Protein AF-A0A5C7I5A7-F1 (afdb_monomer_lite)

Organism: NCBI:txid1000413

Structure (mmCIF, N/CA/C/O backbone):
data_AF-A0A5C7I5A7-F1
#
_entry.id   AF-A0A5C7I5A7-F1
#
loop_
_atom_site.group_PDB
_atom_site.id
_atom_site.type_symbol
_atom_site.label_atom_id
_atom_site.label_alt_id
_atom_site.label_comp_id
_atom_site.label_asym_id
_atom_site.label_entity_id
_atom_site.label_seq_id
_atom_site.pdbx_PDB_ins_code
_atom_site.Cartn_x
_atom_site.Cartn_y
_atom_site.Cartn_z
_atom_site.occupancy
_atom_site.B_iso_or_equiv
_atom_site.auth_seq_id
_atom_site.auth_comp_id
_atom_site.auth_asym_id
_atom_site.auth_atom_id
_atom_site.pdbx_PDB_model_num
ATOM 1 N N . MET A 1 1 ? 40.473 -42.461 36.337 1.00 44.47 1 MET A N 1
ATOM 2 C CA . MET A 1 1 ? 39.326 -43.089 35.635 1.00 44.47 1 MET A CA 1
ATOM 3 C C . MET A 1 1 ? 38.132 -42.125 35.478 1.00 44.47 1 MET A C 1
ATOM 5 O O . MET A 1 1 ? 37.029 -42.580 35.222 1.00 44.47 1 MET A O 1
ATOM 9 N N . GLU A 1 2 ? 38.322 -40.799 35.539 1.00 51.06 2 GLU A N 1
ATOM 10 C CA . GLU A 1 2 ? 37.213 -39.814 35.524 1.00 51.06 2 GLU A CA 1
ATOM 11 C C . GLU A 1 2 ? 36.888 -39.217 34.145 1.00 51.06 2 GLU A C 1
ATOM 13 O O . GLU A 1 2 ? 35.895 -38.514 33.984 1.00 51.06 2 GLU A O 1
ATOM 18 N N . THR A 1 3 ? 37.677 -39.508 33.111 1.00 53.44 3 THR A N 1
ATOM 19 C CA . THR A 1 3 ? 37.503 -38.883 31.789 1.00 53.44 3 THR A CA 1
ATOM 20 C C . THR A 1 3 ? 36.354 -39.474 30.969 1.00 53.44 3 THR A C 1
ATOM 22 O O . THR A 1 3 ? 35.832 -38.804 30.084 1.00 53.44 3 THR A O 1
ATOM 25 N N . LYS A 1 4 ? 35.910 -40.702 31.273 1.00 49.94 4 LYS A N 1
ATOM 26 C CA . LYS A 1 4 ? 34.851 -41.386 30.509 1.00 49.94 4 LYS A CA 1
ATOM 27 C C . LYS A 1 4 ? 33.433 -40.985 30.941 1.00 49.94 4 LYS A C 1
ATOM 29 O O . LYS A 1 4 ? 32.531 -40.999 30.113 1.00 49.94 4 LYS A O 1
ATOM 34 N N . ALA A 1 5 ? 33.249 -40.583 32.202 1.00 51.88 5 ALA A N 1
ATOM 35 C CA . ALA A 1 5 ? 31.953 -40.128 32.714 1.00 51.88 5 ALA A CA 1
ATOM 36 C C . ALA A 1 5 ? 31.565 -38.748 32.150 1.00 51.88 5 ALA A C 1
ATOM 38 O O . ALA A 1 5 ? 30.424 -38.543 31.757 1.00 51.88 5 ALA A O 1
ATOM 39 N N . LYS A 1 6 ? 32.538 -37.837 32.005 1.00 50.25 6 LYS A N 1
ATOM 40 C CA . LYS A 1 6 ? 32.304 -36.478 31.489 1.00 50.25 6 LYS A CA 1
ATOM 41 C C . LYS A 1 6 ? 31.911 -36.439 30.003 1.00 50.25 6 LYS A C 1
ATOM 43 O O . LYS A 1 6 ? 31.174 -35.554 29.589 1.00 50.25 6 LYS A O 1
ATOM 48 N N . ALA A 1 7 ? 32.388 -37.394 29.202 1.00 53.72 7 ALA A N 1
ATOM 49 C CA . ALA A 1 7 ? 32.051 -37.474 27.777 1.00 53.72 7 ALA A CA 1
ATOM 50 C C . ALA A 1 7 ? 30.640 -38.038 27.521 1.00 53.72 7 ALA A C 1
ATOM 52 O O . ALA A 1 7 ? 30.005 -37.662 26.541 1.00 53.72 7 ALA A O 1
ATOM 53 N N . ALA A 1 8 ? 30.147 -38.925 28.393 1.00 55.38 8 ALA A N 1
ATOM 54 C CA . ALA A 1 8 ? 28.795 -39.474 28.287 1.00 55.38 8 ALA A CA 1
ATOM 55 C C . ALA A 1 8 ? 27.722 -38.439 28.664 1.00 55.38 8 ALA A C 1
ATOM 57 O O . ALA A 1 8 ? 26.677 -38.387 28.025 1.00 55.38 8 ALA A O 1
ATOM 58 N N . ASP A 1 9 ? 28.015 -37.592 29.653 1.00 57.53 9 ASP A N 1
ATOM 59 C CA . ASP A 1 9 ? 27.125 -36.527 30.129 1.00 57.53 9 ASP A CA 1
ATOM 60 C C . ASP A 1 9 ? 26.927 -35.428 29.065 1.00 57.53 9 ASP A C 1
ATOM 62 O O . ASP A 1 9 ? 25.803 -35.072 28.719 1.00 57.53 9 ASP A O 1
ATOM 66 N N . ALA A 1 10 ? 28.019 -35.000 28.419 1.00 60.12 10 ALA A N 1
ATOM 67 C CA . ALA A 1 10 ? 27.973 -34.019 27.330 1.00 60.12 10 ALA A CA 1
ATOM 68 C C . ALA A 1 10 ? 27.183 -34.507 26.099 1.00 60.12 10 ALA A C 1
ATOM 70 O O . ALA A 1 10 ? 26.554 -33.711 25.406 1.00 60.12 10 ALA A O 1
ATOM 71 N N . ASN A 1 11 ? 27.194 -35.815 25.822 1.00 60.84 11 ASN A N 1
ATOM 72 C CA . ASN A 1 11 ? 26.440 -36.385 24.707 1.00 60.84 11 ASN A CA 1
ATOM 73 C C . ASN A 1 11 ? 24.931 -36.451 25.007 1.00 60.84 11 ASN A C 1
ATOM 75 O O . ASN A 1 11 ? 24.127 -36.315 24.093 1.00 60.84 11 ASN A O 1
ATOM 79 N N . ME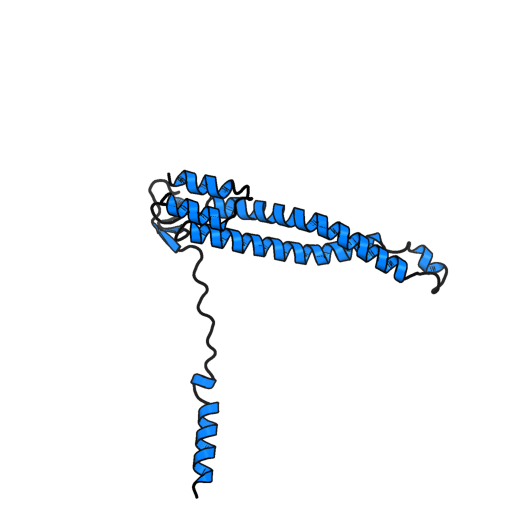T A 1 12 ? 24.527 -36.605 26.274 1.00 60.41 12 MET A N 1
ATOM 80 C CA . MET A 1 12 ? 23.109 -36.623 26.661 1.00 60.41 12 MET A CA 1
ATOM 81 C C . MET A 1 12 ? 22.456 -35.234 26.630 1.00 60.41 12 MET A C 1
ATOM 83 O O . MET A 1 12 ? 21.261 -35.142 26.353 1.00 60.41 12 MET A O 1
ATOM 87 N N . GLU A 1 13 ? 23.214 -34.158 26.859 1.00 65.19 13 GLU A N 1
ATOM 88 C CA . GLU A 1 13 ? 22.700 -32.787 26.714 1.00 65.19 13 GLU A CA 1
ATOM 89 C C . GLU A 1 13 ? 22.371 -32.438 25.254 1.00 65.19 13 GLU A C 1
ATOM 91 O O . GLU A 1 13 ? 21.356 -31.789 24.991 1.00 65.19 13 GLU A O 1
ATOM 96 N N . GLU A 1 14 ? 23.168 -32.927 24.298 1.00 66.19 14 GLU A N 1
ATOM 97 C CA . GLU A 1 14 ? 22.948 -32.728 22.858 1.00 66.19 14 GLU A CA 1
ATOM 98 C C . GLU A 1 14 ? 21.623 -33.356 22.383 1.00 66.19 14 GLU A C 1
ATOM 100 O O . GLU A 1 14 ? 20.912 -32.763 21.567 1.00 66.19 14 GLU A O 1
ATOM 105 N N . TYR A 1 15 ? 21.230 -34.490 22.978 1.00 70.38 15 TYR A N 1
ATOM 106 C CA . TYR A 1 15 ? 19.952 -35.178 22.739 1.00 70.38 15 TYR A CA 1
ATOM 107 C C . TYR A 1 15 ? 18.849 -34.822 23.751 1.00 70.38 15 TYR A C 1
ATOM 109 O O . TYR A 1 15 ? 17.813 -35.490 23.799 1.00 70.38 15 TYR A O 1
ATOM 117 N N . SER A 1 16 ? 19.034 -33.778 24.565 1.00 77.94 16 SER A N 1
ATOM 118 C CA . SER A 1 16 ? 18.020 -33.353 25.531 1.00 77.94 16 SER A CA 1
ATOM 119 C C . SER A 1 16 ? 16.737 -32.886 24.832 1.00 77.94 16 SER A C 1
ATOM 121 O O . SER A 1 16 ? 16.761 -32.288 23.751 1.00 77.94 16 SER A O 1
ATOM 123 N N . ALA A 1 17 ? 15.588 -33.088 25.483 1.00 76.94 17 ALA A N 1
ATOM 124 C CA . ALA A 1 17 ? 14.300 -32.593 25.001 1.00 76.94 17 ALA A CA 1
ATOM 125 C C . ALA A 1 17 ? 14.327 -31.072 24.755 1.00 76.94 17 ALA A C 1
ATOM 127 O O . ALA A 1 17 ? 13.718 -30.587 23.808 1.00 76.94 17 ALA A O 1
ATOM 128 N N . SER A 1 18 ? 15.082 -30.310 25.552 1.00 77.44 18 SER A N 1
ATOM 129 C CA . SER A 1 18 ? 15.249 -28.864 25.356 1.00 77.44 18 SER A CA 1
ATOM 130 C C . SER A 1 18 ? 16.079 -28.504 24.116 1.00 77.44 18 SER A C 1
ATOM 132 O O . SER A 1 18 ? 15.823 -27.458 23.528 1.00 77.44 18 SER A O 1
ATOM 134 N N . SER A 1 19 ? 17.024 -29.361 23.705 1.00 76.44 19 SER A N 1
ATOM 135 C CA . SER A 1 19 ? 17.845 -29.211 22.485 1.00 76.44 19 SER A CA 1
ATOM 136 C C . SER A 1 19 ? 17.033 -29.508 21.215 1.00 76.44 19 SER A C 1
ATOM 138 O O . SER A 1 19 ? 17.223 -28.885 20.174 1.00 76.44 19 SER A O 1
ATOM 140 N N . THR A 1 20 ? 16.058 -30.415 21.317 1.00 77.12 20 THR A N 1
ATOM 141 C CA . THR A 1 20 ? 15.203 -30.846 20.196 1.00 77.12 20 THR A CA 1
ATOM 142 C C . THR A 1 20 ? 13.860 -30.112 20.111 1.00 77.12 20 THR A C 1
ATOM 144 O O . THR A 1 20 ? 13.127 -30.275 19.134 1.00 77.12 20 THR A O 1
ATOM 147 N N . THR A 1 21 ? 13.519 -29.275 21.098 1.00 82.81 21 THR A N 1
ATOM 148 C CA . THR A 1 21 ? 12.263 -28.512 21.089 1.00 82.81 21 THR A CA 1
ATOM 149 C C . THR A 1 21 ? 12.389 -27.276 20.203 1.00 82.81 21 THR A C 1
ATOM 151 O O . THR A 1 21 ? 12.996 -26.274 20.581 1.00 82.81 21 THR A O 1
ATOM 154 N N . ILE A 1 22 ? 11.734 -27.311 19.045 1.00 81.06 22 ILE A N 1
ATOM 155 C CA . ILE A 1 22 ? 11.522 -26.123 18.218 1.00 81.06 22 ILE A CA 1
ATOM 156 C C . ILE A 1 22 ? 10.416 -25.298 18.880 1.00 81.06 22 ILE A C 1
ATOM 158 O O . ILE A 1 22 ? 9.248 -25.691 18.881 1.00 81.06 22 ILE A O 1
ATOM 162 N N . LYS A 1 23 ? 10.778 -24.157 19.474 1.00 81.50 23 LYS A N 1
ATOM 163 C CA . LYS A 1 23 ? 9.785 -23.178 19.920 1.00 81.50 23 LYS A CA 1
ATOM 164 C C . LYS A 1 23 ? 9.183 -22.537 18.680 1.00 81.50 23 LYS A C 1
ATOM 166 O O . LYS A 1 23 ? 9.879 -21.849 17.940 1.00 81.50 23 LYS A O 1
ATOM 171 N N . PHE A 1 24 ? 7.903 -22.791 18.456 1.00 78.50 24 PHE A N 1
ATOM 172 C CA . PHE A 1 24 ? 7.133 -21.970 17.538 1.00 78.50 24 PHE A CA 1
ATOM 173 C C . PHE A 1 24 ? 7.013 -20.570 18.129 1.00 78.50 24 PHE A C 1
ATOM 175 O O . PHE A 1 24 ? 6.903 -20.422 19.349 1.00 78.50 24 PHE A O 1
ATOM 182 N N . ASP A 1 25 ? 7.039 -19.562 17.263 1.00 83.25 25 ASP A N 1
ATOM 183 C CA . ASP A 1 25 ? 6.721 -18.203 17.675 1.00 83.25 25 ASP A CA 1
ATOM 184 C C . ASP A 1 25 ? 5.328 -18.178 18.309 1.00 83.25 25 ASP A C 1
ATOM 186 O O . ASP A 1 25 ? 4.415 -18.890 17.868 1.00 83.25 25 ASP A O 1
ATOM 190 N N . ASP A 1 26 ? 5.167 -17.357 19.349 1.00 77.00 26 ASP A N 1
ATOM 191 C CA . ASP A 1 26 ? 3.864 -17.153 19.968 1.00 77.00 26 ASP A CA 1
ATOM 192 C C . ASP A 1 26 ? 2.835 -16.785 18.886 1.00 77.00 26 ASP A C 1
ATOM 194 O O . ASP A 1 26 ? 3.138 -16.002 17.974 1.00 77.00 26 ASP A O 1
ATOM 198 N N . PRO A 1 27 ? 1.608 -17.331 18.955 1.00 77.56 27 PRO A N 1
ATOM 199 C CA . PRO A 1 27 ? 0.603 -17.056 17.946 1.00 77.56 27 PRO A CA 1
ATOM 200 C C . PRO A 1 27 ? 0.364 -15.550 17.859 1.00 77.56 27 PRO A C 1
ATOM 202 O O . PRO A 1 27 ? 0.108 -14.889 18.870 1.00 77.56 27 PRO A O 1
ATOM 205 N N . ILE A 1 28 ? 0.430 -15.010 16.637 1.00 70.69 28 ILE A N 1
ATOM 206 C CA . ILE A 1 28 ? 0.175 -13.591 16.385 1.00 70.69 28 ILE A CA 1
ATOM 207 C C . ILE A 1 28 ? -1.206 -13.257 16.966 1.00 70.69 28 ILE A C 1
ATOM 209 O O . ILE A 1 28 ? -2.204 -13.848 16.532 1.00 70.69 28 ILE A O 1
ATOM 213 N N . PRO A 1 29 ? -1.297 -12.334 17.940 1.00 72.81 29 PRO A N 1
ATOM 214 C CA . PRO A 1 29 ? -2.566 -12.015 18.567 1.00 72.81 29 PRO A CA 1
ATOM 215 C C . PRO A 1 29 ? -3.541 -11.488 17.514 1.00 72.81 29 PRO A C 1
ATOM 217 O O . PRO A 1 29 ? -3.189 -10.658 16.671 1.00 72.81 29 PRO A O 1
ATOM 220 N N . LEU A 1 30 ? -4.781 -11.978 17.563 1.00 80.75 30 LEU A N 1
ATOM 221 C CA . LEU A 1 30 ? -5.814 -11.584 16.612 1.00 80.75 30 LEU A CA 1
ATOM 222 C C . LEU A 1 30 ? -6.020 -10.066 16.654 1.00 80.75 30 LEU A C 1
ATOM 224 O O . LEU A 1 30 ? -6.218 -9.478 17.718 1.00 80.75 30 LEU A O 1
ATOM 228 N N . LEU A 1 31 ? -6.028 -9.437 15.475 1.00 85.06 31 LEU A N 1
ATOM 229 C CA . LEU A 1 31 ? -6.249 -7.991 15.340 1.00 85.06 31 LEU A CA 1
ATOM 230 C C . LEU A 1 31 ? -7.618 -7.561 15.883 1.00 85.06 31 LEU A C 1
ATOM 232 O O . LEU A 1 31 ? -7.782 -6.433 16.346 1.00 85.06 31 LEU A O 1
ATOM 236 N N . ARG A 1 32 ? -8.605 -8.459 15.804 1.00 90.25 32 ARG A N 1
ATOM 237 C CA . ARG A 1 32 ? -9.975 -8.235 16.258 1.00 90.25 32 ARG A CA 1
ATOM 238 C C . ARG A 1 32 ? -10.430 -9.410 17.114 1.00 90.25 32 ARG A C 1
ATOM 240 O O . ARG A 1 32 ? -10.183 -10.560 16.761 1.00 90.25 32 ARG A O 1
ATOM 247 N N . GLY A 1 33 ? -11.100 -9.106 18.218 1.00 89.12 33 GLY A N 1
ATOM 248 C CA . GLY A 1 33 ? -11.724 -10.087 19.103 1.00 89.12 33 GLY A CA 1
ATOM 249 C C . GLY A 1 33 ? -13.252 -10.063 18.992 1.00 89.12 33 GLY A C 1
ATOM 250 O O . GLY A 1 33 ? -13.808 -9.082 18.488 1.00 89.12 33 GLY A O 1
ATOM 251 N N . PRO A 1 34 ? -13.941 -11.118 19.455 1.00 90.38 34 PRO A N 1
ATOM 252 C CA . PRO A 1 34 ? -15.397 -11.168 19.445 1.00 90.38 34 PRO A CA 1
ATOM 253 C C . PRO A 1 34 ? -16.005 -10.209 20.483 1.00 90.38 34 PRO A C 1
ATOM 255 O O . PRO A 1 34 ? -15.607 -10.194 21.648 1.00 90.38 34 PRO A O 1
ATOM 258 N N . ILE A 1 35 ? -17.015 -9.446 20.070 1.00 88.25 35 ILE A N 1
ATOM 259 C CA . ILE A 1 35 ? -17.906 -8.638 20.914 1.00 88.25 35 ILE A CA 1
ATOM 260 C C . ILE A 1 35 ? -19.351 -9.084 20.691 1.00 88.25 35 ILE A C 1
ATOM 262 O O . ILE A 1 35 ? -19.674 -9.602 19.626 1.00 88.25 35 ILE A O 1
ATOM 266 N N . ARG A 1 36 ? -20.232 -8.893 21.678 1.00 87.50 36 ARG A N 1
ATOM 267 C CA . ARG A 1 36 ? -21.666 -9.164 21.484 1.00 87.50 36 ARG A CA 1
ATOM 268 C C . ARG A 1 36 ? -22.252 -8.164 20.489 1.00 87.50 36 ARG A C 1
ATOM 270 O O . ARG A 1 36 ? -21.970 -6.972 20.606 1.00 87.50 36 ARG A O 1
ATOM 277 N N . ALA A 1 37 ? -23.064 -8.657 19.558 1.00 86.19 37 ALA A N 1
ATOM 278 C CA . ALA A 1 37 ? -23.837 -7.805 18.663 1.00 86.19 37 ALA A CA 1
ATOM 279 C C . ALA A 1 37 ? -24.825 -6.944 19.471 1.00 86.19 37 ALA A C 1
ATOM 281 O O . ALA A 1 37 ? -25.450 -7.419 20.426 1.00 86.19 37 ALA A O 1
ATOM 282 N N . GLY A 1 38 ? -24.923 -5.667 19.116 1.00 81.56 38 GLY A N 1
ATOM 283 C CA . GLY A 1 38 ? -25.872 -4.718 19.677 1.00 81.56 38 GLY A CA 1
ATOM 284 C C . GLY A 1 38 ? -27.197 -4.690 18.906 1.00 81.56 38 GLY A C 1
ATOM 285 O O . GLY A 1 38 ? -27.307 -5.248 17.819 1.00 81.56 38 GLY A O 1
ATOM 286 N N . PRO A 1 39 ? -28.214 -3.986 19.428 1.00 78.69 39 PRO A N 1
ATOM 287 C CA . PRO A 1 39 ? -29.537 -3.899 18.800 1.00 78.69 39 PRO A CA 1
ATOM 288 C C . PRO A 1 39 ? -29.547 -3.151 17.454 1.00 78.69 39 PRO A C 1
ATOM 290 O O . PRO A 1 39 ? -30.514 -3.258 16.709 1.00 78.69 39 PRO A O 1
ATOM 293 N N . HIS A 1 40 ? -28.495 -2.385 17.150 1.00 78.62 40 HIS A N 1
ATOM 294 C CA . HIS A 1 40 ? -28.322 -1.683 15.872 1.00 78.62 40 HIS A CA 1
ATOM 295 C C . HIS A 1 40 ? -27.496 -2.474 14.850 1.00 78.62 40 HIS A C 1
ATOM 297 O O . HIS A 1 40 ? -27.308 -2.001 13.729 1.00 78.62 40 HIS A O 1
ATOM 303 N N . ASP A 1 41 ? -26.952 -3.626 15.240 1.00 81.31 41 ASP A N 1
ATOM 304 C CA . ASP A 1 41 ? -26.201 -4.476 14.329 1.00 81.31 41 ASP A CA 1
ATOM 305 C C . ASP A 1 41 ? -27.149 -5.356 13.510 1.00 81.31 41 ASP A C 1
ATOM 307 O O . ASP A 1 41 ? -28.265 -5.663 13.931 1.00 81.31 41 ASP A O 1
ATOM 311 N N . ASP A 1 42 ? -26.698 -5.751 12.321 1.00 81.00 42 ASP A N 1
ATOM 312 C CA . ASP A 1 42 ? -27.462 -6.623 11.439 1.00 81.00 42 ASP A CA 1
ATOM 313 C C . ASP A 1 42 ? -27.719 -7.989 12.113 1.00 81.00 42 ASP A C 1
ATOM 315 O O . ASP A 1 42 ? -26.758 -8.717 12.393 1.00 81.00 42 ASP A O 1
ATOM 319 N N . PRO A 1 43 ? -28.991 -8.380 12.331 1.00 81.94 43 PRO A N 1
ATOM 320 C CA . PRO A 1 43 ? -29.336 -9.655 12.953 1.00 81.94 43 PRO A CA 1
ATOM 321 C C . PRO A 1 43 ? -28.802 -10.871 12.187 1.00 81.94 43 PRO A C 1
ATOM 323 O O . PRO A 1 43 ? -28.604 -11.929 12.786 1.00 81.94 43 PRO A O 1
ATOM 326 N N . SER A 1 44 ? -28.553 -10.736 10.876 1.00 86.88 44 SER A N 1
ATOM 327 C CA . SER A 1 44 ? -28.047 -11.826 10.035 1.00 86.88 44 SER A CA 1
ATOM 328 C C . SER A 1 44 ? -26.575 -12.173 10.312 1.00 86.88 44 SER A C 1
ATOM 330 O O . SER A 1 44 ? -26.138 -13.289 10.034 1.00 86.88 44 SER A O 1
ATOM 332 N N . SER A 1 45 ? -25.823 -11.256 10.933 1.00 82.56 45 SER A N 1
ATOM 333 C CA . SER A 1 45 ? -24.393 -11.421 11.236 1.00 82.56 45 SER A CA 1
ATOM 334 C C . SER A 1 45 ? -24.111 -12.298 12.469 1.00 82.56 45 SER A C 1
ATOM 336 O O . SER A 1 45 ? -22.954 -12.602 12.762 1.00 82.56 45 SER A O 1
ATOM 338 N N . GLY A 1 46 ? -25.152 -12.736 13.184 1.00 86.56 46 GLY A N 1
ATOM 339 C CA . GLY A 1 46 ? -25.050 -13.596 14.364 1.00 86.56 46 GLY A CA 1
ATOM 340 C C . GLY A 1 46 ? -24.856 -12.837 15.681 1.00 86.56 46 GLY A C 1
ATOM 341 O O . GLY A 1 46 ? -24.863 -11.611 15.744 1.00 86.56 46 GLY A O 1
ATOM 342 N N . SER A 1 47 ? -24.696 -13.582 16.779 1.00 89.12 47 SER A N 1
ATOM 343 C CA . SER A 1 47 ? -24.638 -13.010 18.135 1.00 89.12 47 SER A CA 1
ATOM 344 C C . SER A 1 47 ? -23.307 -12.334 18.482 1.00 89.12 47 SER A C 1
ATOM 346 O O . SER A 1 47 ? -23.213 -11.668 19.518 1.00 89.12 47 SER A O 1
ATOM 348 N N . TYR A 1 48 ? -22.274 -12.518 17.653 1.00 89.25 48 TYR A N 1
ATOM 349 C CA . TYR A 1 48 ? -20.931 -11.994 17.884 1.00 89.25 48 TYR A CA 1
ATOM 350 C C . TYR A 1 48 ? -20.359 -11.328 16.636 1.00 89.25 48 TYR A C 1
ATOM 352 O O . TYR A 1 48 ? -20.456 -11.863 15.537 1.00 89.25 48 TYR A O 1
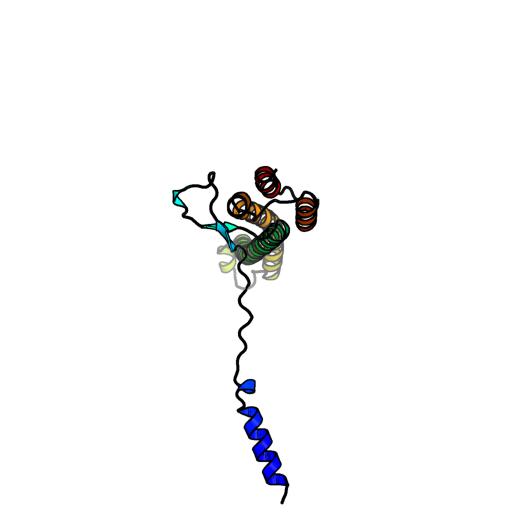ATOM 360 N N . LEU A 1 49 ? -19.691 -10.194 16.836 1.00 87.75 49 LEU A N 1
ATOM 361 C CA . LEU A 1 49 ? -19.006 -9.423 15.801 1.00 87.75 49 LEU A CA 1
ATOM 362 C C . LEU A 1 49 ? -17.530 -9.253 16.148 1.00 87.75 49 LEU A C 1
ATOM 364 O O . LEU A 1 49 ? -17.152 -9.304 17.314 1.00 87.75 49 LEU A O 1
ATOM 368 N N . LEU A 1 50 ? -16.684 -9.008 15.149 1.00 88.56 50 LEU A N 1
ATOM 369 C CA . LEU A 1 50 ? -15.256 -8.767 15.361 1.00 88.56 50 LEU A CA 1
ATOM 370 C C . LEU A 1 50 ? -14.959 -7.274 15.546 1.00 88.56 50 LEU A C 1
ATOM 372 O O . LEU A 1 50 ? -15.260 -6.460 14.671 1.00 88.56 50 LEU A O 1
ATOM 376 N N . ALA A 1 51 ? -14.291 -6.926 16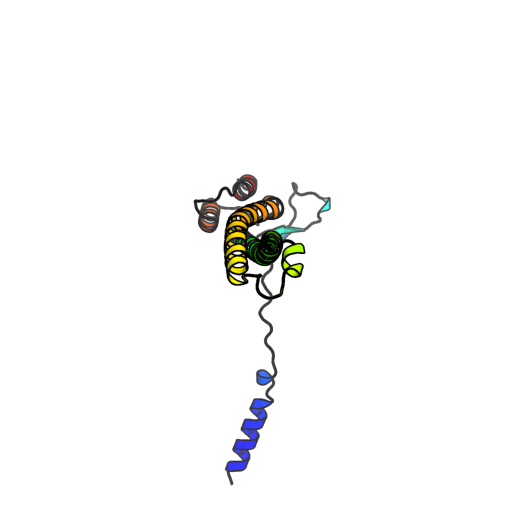.645 1.00 90.25 51 ALA A N 1
ATOM 377 C CA . ALA A 1 51 ? -13.896 -5.558 16.964 1.00 90.25 51 ALA A CA 1
ATOM 378 C C . ALA A 1 51 ? -12.431 -5.447 17.397 1.00 90.25 51 ALA A C 1
ATOM 380 O O . ALA A 1 51 ? -11.870 -6.338 18.036 1.00 90.25 51 ALA A O 1
ATOM 381 N N . PHE A 1 52 ? -11.820 -4.310 17.081 1.00 91.62 52 PHE A N 1
ATOM 382 C CA . PHE A 1 52 ? -10.549 -3.891 17.653 1.00 91.62 52 PHE A CA 1
ATOM 383 C C . PHE A 1 52 ? -10.706 -3.599 19.144 1.00 91.62 52 PHE A C 1
ATOM 385 O O . PHE A 1 52 ? -11.719 -3.052 19.578 1.00 91.62 52 PHE A O 1
ATOM 392 N N . ARG A 1 53 ? -9.680 -3.917 19.936 1.00 88.75 53 ARG A N 1
ATOM 393 C CA . ARG A 1 53 ? -9.705 -3.720 21.393 1.00 88.75 53 ARG A CA 1
ATOM 394 C C . ARG A 1 53 ? -9.774 -2.245 21.789 1.00 88.75 53 ARG A C 1
ATOM 396 O O . ARG A 1 53 ? -10.343 -1.919 22.821 1.00 88.75 53 ARG A O 1
ATOM 403 N N . SER A 1 54 ? -9.149 -1.379 20.997 1.00 88.12 54 SER A N 1
ATOM 404 C CA . SER A 1 54 ? -9.073 0.058 21.252 1.00 88.12 54 SER A CA 1
ATOM 405 C C . SER A 1 54 ? -8.795 0.854 19.969 1.00 88.12 54 SER A C 1
ATOM 407 O O . SER A 1 54 ? -8.307 0.284 18.983 1.00 88.12 54 SER A O 1
ATOM 409 N N . PRO A 1 55 ? -8.997 2.183 19.971 1.00 87.81 55 PRO A N 1
ATOM 410 C CA . PRO A 1 55 ? -8.645 3.035 18.833 1.00 87.81 55 PRO A CA 1
ATOM 411 C C . PRO A 1 55 ? -7.166 2.957 18.447 1.00 87.81 55 PRO A C 1
ATOM 413 O O . PRO A 1 55 ? -6.823 3.061 17.274 1.00 87.81 55 PRO A O 1
ATOM 416 N N . GLN A 1 56 ? -6.270 2.738 19.415 1.00 88.31 56 GLN A N 1
ATOM 417 C CA . GLN A 1 56 ? -4.839 2.597 19.134 1.00 88.31 56 GLN A CA 1
ATOM 418 C C . GLN A 1 56 ? -4.541 1.283 18.417 1.00 88.31 56 GLN A C 1
ATOM 420 O O . GLN A 1 56 ? -3.722 1.273 17.506 1.00 88.31 56 GLN A O 1
ATOM 425 N N . SER A 1 57 ? -5.226 0.193 18.787 1.00 89.81 57 SER A N 1
ATOM 426 C CA . SER A 1 57 ? -5.094 -1.078 18.065 1.00 89.81 57 SER A CA 1
ATOM 427 C C . SER A 1 57 ? -5.618 -0.972 16.629 1.00 89.81 57 SER A C 1
ATOM 429 O O . SER A 1 57 ? -4.975 -1.485 15.718 1.00 89.81 57 SER A O 1
ATOM 431 N N . TRP A 1 58 ? -6.711 -0.228 16.410 1.00 90.44 58 TRP A N 1
ATOM 432 C CA . TRP A 1 58 ? -7.210 0.088 15.068 1.00 90.44 58 TRP A CA 1
ATOM 433 C C . TRP A 1 58 ? -6.169 0.883 14.268 1.00 90.44 58 TRP A C 1
ATOM 435 O O . TRP A 1 58 ? -5.828 0.492 13.157 1.00 90.44 58 TRP A O 1
ATOM 445 N N . ALA A 1 59 ? -5.606 1.951 14.848 1.00 89.06 59 ALA A N 1
ATOM 446 C CA . ALA A 1 59 ? -4.647 2.825 14.165 1.00 89.06 59 ALA A CA 1
ATOM 447 C C . ALA A 1 59 ? -3.327 2.114 13.840 1.00 89.06 59 ALA A C 1
ATOM 449 O O . ALA A 1 59 ? -2.799 2.251 12.738 1.00 89.06 59 ALA A O 1
ATOM 450 N N . ALA A 1 60 ? -2.818 1.313 14.778 1.00 90.12 60 ALA A N 1
ATOM 451 C CA . ALA A 1 60 ? -1.622 0.506 14.571 1.00 90.12 60 ALA A CA 1
ATOM 452 C C . ALA A 1 60 ? -1.836 -0.542 13.469 1.00 90.12 60 ALA A C 1
ATOM 454 O O . ALA A 1 60 ? -0.986 -0.691 12.591 1.00 90.12 60 ALA A O 1
ATOM 455 N N . ALA A 1 61 ? -2.985 -1.225 13.476 1.00 90.75 61 ALA A N 1
ATOM 456 C CA . ALA A 1 61 ? -3.332 -2.183 12.432 1.00 90.75 61 ALA A CA 1
ATOM 457 C C . ALA A 1 61 ? -3.484 -1.500 11.067 1.00 90.75 61 ALA A C 1
ATOM 459 O O . ALA A 1 61 ? -2.959 -2.008 10.081 1.00 90.75 61 ALA A O 1
ATOM 460 N N . PHE A 1 62 ? -4.133 -0.333 11.017 1.00 90.38 62 PHE A N 1
ATOM 461 C CA . PHE A 1 62 ? -4.290 0.446 9.792 1.00 90.38 62 PHE A CA 1
ATOM 462 C C . PHE A 1 62 ? -2.924 0.790 9.188 1.00 90.38 62 PHE A C 1
ATOM 464 O O . PHE A 1 62 ? -2.654 0.430 8.044 1.00 90.38 62 PHE A O 1
ATOM 471 N N . ARG A 1 63 ? -2.028 1.405 9.973 1.00 89.75 63 ARG A N 1
ATOM 472 C CA . ARG A 1 63 ? -0.678 1.766 9.509 1.00 89.75 63 ARG A CA 1
ATOM 473 C C . ARG A 1 63 ? 0.146 0.556 9.084 1.00 89.75 63 ARG A C 1
ATOM 475 O O . ARG A 1 63 ? 0.853 0.618 8.083 1.00 89.75 63 ARG A O 1
ATOM 482 N N . SER A 1 64 ? 0.070 -0.539 9.839 1.00 91.56 64 SER A N 1
ATOM 483 C CA . SER A 1 64 ? 0.788 -1.769 9.499 1.00 91.56 64 SER A CA 1
ATOM 484 C C . SER A 1 64 ? 0.305 -2.341 8.165 1.00 91.56 64 SER A C 1
ATOM 486 O O . SER A 1 64 ? 1.120 -2.684 7.309 1.00 91.56 64 SER A O 1
ATOM 488 N N . CYS A 1 65 ? -1.012 -2.395 7.947 1.00 92.69 65 CYS A N 1
ATOM 489 C CA . CYS A 1 65 ? -1.580 -2.840 6.681 1.00 92.69 65 CYS A CA 1
ATOM 490 C C . CYS A 1 65 ? -1.231 -1.893 5.525 1.00 92.69 65 CYS A C 1
ATOM 492 O O . CYS A 1 65 ? -0.864 -2.373 4.457 1.00 92.69 65 CYS A O 1
ATOM 494 N N . GLU A 1 66 ? -1.291 -0.577 5.734 1.00 93.00 66 GLU A N 1
ATOM 495 C CA . GLU A 1 66 ? -0.937 0.424 4.720 1.00 93.00 66 GLU A CA 1
ATOM 496 C C . GLU A 1 66 ? 0.510 0.275 4.275 1.00 93.00 66 GLU A C 1
ATOM 498 O O . GLU A 1 66 ? 0.771 0.116 3.084 1.00 93.00 66 GLU A O 1
ATOM 503 N N . SER A 1 67 ? 1.437 0.212 5.231 1.00 94.25 67 SER A N 1
ATOM 504 C CA . SER A 1 67 ? 2.851 -0.012 4.943 1.00 94.25 67 SER A CA 1
ATOM 505 C C . SER A 1 67 ? 3.067 -1.311 4.166 1.00 94.25 67 SER A C 1
ATOM 507 O O . SER A 1 67 ? 3.766 -1.296 3.158 1.00 94.25 67 SER A O 1
ATOM 509 N N . ARG A 1 68 ? 2.423 -2.417 4.564 1.00 95.81 68 ARG A N 1
ATOM 510 C CA . ARG A 1 68 ? 2.561 -3.704 3.864 1.00 95.81 68 ARG A CA 1
ATOM 511 C C . ARG A 1 68 ? 2.034 -3.657 2.432 1.00 95.81 68 ARG A C 1
ATOM 513 O O . ARG A 1 68 ? 2.693 -4.190 1.544 1.00 95.81 68 ARG A O 1
ATOM 520 N N . ILE A 1 69 ? 0.872 -3.042 2.205 1.00 96.31 69 ILE A N 1
ATOM 521 C CA . ILE A 1 69 ? 0.296 -2.917 0.859 1.00 96.31 69 ILE A CA 1
ATOM 522 C C . ILE A 1 69 ? 1.192 -2.042 -0.018 1.00 96.31 69 ILE A C 1
ATOM 524 O O . ILE A 1 69 ? 1.460 -2.418 -1.157 1.00 96.31 69 ILE A O 1
ATOM 528 N N . ILE A 1 70 ? 1.691 -0.919 0.510 1.00 97.00 70 ILE A N 1
ATOM 529 C CA . ILE A 1 70 ? 2.616 -0.042 -0.216 1.00 97.00 70 ILE A CA 1
ATOM 530 C C . ILE A 1 70 ? 3.881 -0.811 -0.589 1.00 97.00 70 ILE A C 1
ATOM 532 O O . ILE A 1 70 ? 4.212 -0.863 -1.766 1.00 97.00 70 ILE A O 1
ATOM 536 N N . THR A 1 71 ? 4.537 -1.479 0.365 1.00 97.38 71 THR A N 1
ATOM 537 C CA . THR A 1 71 ? 5.755 -2.254 0.088 1.00 97.38 71 THR A CA 1
ATOM 538 C C . THR A 1 71 ? 5.512 -3.323 -0.975 1.00 97.38 71 THR A C 1
ATOM 540 O O . THR A 1 71 ? 6.262 -3.404 -1.939 1.00 97.38 71 THR A O 1
ATOM 543 N N . GLN A 1 72 ? 4.447 -4.121 -0.860 1.00 97.75 72 GLN A N 1
ATOM 544 C CA . GLN A 1 72 ? 4.146 -5.152 -1.861 1.00 97.75 72 GLN A CA 1
ATOM 545 C C . GLN A 1 72 ? 3.847 -4.559 -3.243 1.00 97.75 72 GLN A C 1
ATOM 547 O O . GLN A 1 72 ? 4.280 -5.106 -4.258 1.00 97.75 72 GLN A O 1
ATOM 552 N N . CYS A 1 73 ? 3.131 -3.436 -3.287 1.00 98.31 73 CYS A N 1
ATOM 553 C CA . CYS A 1 73 ? 2.859 -2.721 -4.525 1.00 98.31 73 CYS A CA 1
ATOM 554 C C . CYS A 1 73 ? 4.146 -2.175 -5.158 1.00 98.31 73 CYS A C 1
ATOM 556 O O . CYS A 1 73 ? 4.341 -2.340 -6.359 1.00 98.31 73 CYS A O 1
ATOM 558 N N . GLU A 1 74 ? 5.046 -1.585 -4.369 1.00 97.75 74 GLU A N 1
ATOM 559 C CA . GLU A 1 74 ? 6.328 -1.055 -4.841 1.00 97.75 74 GLU A CA 1
ATOM 560 C C . GLU A 1 74 ? 7.255 -2.160 -5.364 1.00 97.75 74 GLU A C 1
ATOM 562 O O . GLU A 1 74 ? 7.906 -1.979 -6.393 1.00 97.75 74 GLU A O 1
ATOM 567 N N . GLU A 1 75 ? 7.283 -3.323 -4.710 1.00 97.62 75 GLU A N 1
ATOM 568 C CA . GLU A 1 75 ? 8.033 -4.491 -5.186 1.00 97.62 75 GLU A CA 1
ATOM 569 C C . GLU A 1 75 ? 7.482 -5.008 -6.525 1.00 97.62 75 GLU A C 1
ATOM 571 O O . GLU A 1 75 ? 8.241 -5.231 -7.472 1.00 97.62 75 GLU A O 1
ATOM 576 N N . GLY A 1 76 ? 6.155 -5.114 -6.657 1.00 96.88 76 GLY A N 1
ATOM 577 C CA . GLY A 1 76 ? 5.514 -5.463 -7.929 1.00 96.88 76 GLY A CA 1
ATOM 578 C C . GLY A 1 76 ? 5.768 -4.420 -9.022 1.00 96.88 76 GLY A C 1
ATOM 579 O O . GLY A 1 76 ? 6.073 -4.764 -10.167 1.00 96.88 76 GLY A O 1
ATOM 580 N N . ALA A 1 77 ? 5.715 -3.137 -8.664 1.00 97.81 77 ALA A N 1
ATOM 581 C CA . ALA A 1 77 ? 6.027 -2.034 -9.558 1.00 97.81 77 ALA A CA 1
ATOM 582 C C . ALA A 1 77 ? 7.490 -2.043 -10.006 1.00 97.81 77 ALA A C 1
ATOM 584 O O . ALA A 1 77 ? 7.750 -1.735 -11.163 1.00 97.81 77 ALA A O 1
ATOM 585 N N . ARG A 1 78 ? 8.444 -2.444 -9.156 1.00 97.56 78 ARG A N 1
ATOM 586 C CA . ARG A 1 78 ? 9.856 -2.573 -9.550 1.00 97.56 78 ARG A CA 1
ATOM 587 C C . ARG A 1 78 ? 10.023 -3.551 -10.707 1.00 97.56 78 ARG A C 1
ATOM 589 O O . ARG A 1 78 ? 10.691 -3.224 -11.685 1.00 97.56 78 ARG A O 1
ATOM 596 N N . ILE A 1 79 ? 9.359 -4.702 -10.630 1.00 97.75 79 ILE A N 1
ATOM 597 C CA . ILE A 1 79 ? 9.371 -5.708 -11.698 1.00 97.75 79 ILE A CA 1
ATOM 598 C C . ILE A 1 79 ? 8.663 -5.167 -12.947 1.00 97.75 79 ILE A C 1
ATOM 600 O O . ILE A 1 79 ? 9.219 -5.208 -14.044 1.00 97.75 79 ILE A O 1
ATOM 604 N N . GLY A 1 80 ? 7.457 -4.612 -12.790 1.00 97.50 80 GLY A N 1
ATOM 605 C CA . GLY A 1 80 ? 6.679 -4.069 -13.908 1.00 97.50 80 GLY A CA 1
ATOM 606 C C . GLY A 1 80 ? 7.388 -2.925 -14.641 1.00 97.50 80 GLY A C 1
ATOM 607 O O . GLY A 1 80 ? 7.416 -2.898 -15.872 1.00 97.50 80 GLY A O 1
ATOM 608 N N . CYS A 1 81 ? 8.017 -2.011 -13.901 1.00 98.12 81 CYS A N 1
ATOM 609 C CA . CYS A 1 81 ? 8.792 -0.905 -14.451 1.00 98.12 81 CYS A CA 1
ATOM 610 C C . CYS A 1 81 ? 10.050 -1.393 -15.171 1.00 98.12 81 CYS A C 1
ATOM 612 O O . CYS A 1 81 ? 10.339 -0.878 -16.246 1.00 98.12 81 CYS A O 1
ATOM 614 N N . ALA A 1 82 ? 10.753 -2.405 -14.652 1.00 97.56 82 ALA A N 1
ATOM 615 C CA . ALA A 1 82 ? 11.904 -2.993 -15.340 1.00 97.56 82 ALA A CA 1
ATOM 616 C C . ALA A 1 82 ? 11.503 -3.635 -16.683 1.00 97.56 82 ALA A C 1
ATOM 618 O O . ALA A 1 82 ? 12.147 -3.404 -17.707 1.00 97.56 82 ALA A O 1
ATOM 619 N N . VAL A 1 83 ? 10.390 -4.378 -16.716 1.00 97.38 83 VAL A N 1
ATOM 620 C CA . VAL A 1 83 ? 9.855 -4.962 -17.960 1.00 97.38 83 VAL A CA 1
ATOM 621 C C . VAL A 1 83 ? 9.446 -3.869 -18.953 1.00 97.38 83 VAL A C 1
ATOM 623 O O . VAL A 1 83 ? 9.770 -3.956 -20.139 1.00 97.38 83 VAL A O 1
ATOM 626 N N . SER A 1 84 ? 8.755 -2.829 -18.479 1.00 97.50 84 SER A N 1
ATOM 627 C CA . SER A 1 84 ? 8.341 -1.689 -19.304 1.00 97.50 84 SER A CA 1
ATOM 628 C C . SER A 1 84 ? 9.543 -0.929 -19.873 1.00 97.50 84 SER A C 1
ATOM 630 O O . SER A 1 84 ? 9.604 -0.691 -21.078 1.00 97.50 84 SER A O 1
ATOM 632 N N . ALA A 1 85 ? 10.542 -0.635 -19.038 1.00 97.38 85 ALA A N 1
ATOM 633 C CA . ALA A 1 85 ? 11.786 0.011 -19.442 1.00 97.38 85 ALA A CA 1
ATOM 634 C C . ALA A 1 85 ? 12.505 -0.797 -20.526 1.00 97.38 85 ALA A C 1
ATOM 636 O O . ALA A 1 85 ? 12.836 -0.255 -21.579 1.00 97.38 85 ALA A O 1
ATOM 637 N N . SER A 1 86 ? 12.643 -2.112 -20.328 1.00 94.88 86 SER A N 1
ATOM 638 C CA . SER A 1 86 ? 13.250 -2.988 -21.329 1.00 94.88 86 SER A CA 1
ATOM 639 C C . SER A 1 86 ? 12.479 -2.975 -22.649 1.00 94.88 86 SER A C 1
ATOM 641 O O . SER A 1 86 ? 13.077 -2.908 -23.718 1.00 94.88 86 SER A O 1
ATOM 643 N N . ASN A 1 87 ? 11.144 -2.996 -22.610 1.00 94.44 87 ASN A N 1
ATOM 644 C CA . ASN A 1 87 ? 10.326 -2.918 -23.821 1.00 94.44 87 ASN A CA 1
ATOM 645 C C . ASN A 1 87 ? 10.475 -1.578 -24.553 1.00 94.44 87 ASN A C 1
ATOM 647 O O . ASN A 1 87 ? 10.572 -1.578 -25.779 1.00 94.44 87 ASN A O 1
ATOM 651 N N . ASN A 1 88 ? 10.543 -0.469 -23.817 1.00 95.06 88 ASN A N 1
ATOM 652 C CA . ASN A 1 88 ? 10.668 0.875 -24.381 1.00 95.06 88 ASN A CA 1
ATOM 653 C C . ASN A 1 88 ? 12.072 1.168 -24.934 1.00 95.06 88 ASN A C 1
ATOM 655 O O . ASN A 1 88 ? 12.208 1.985 -25.841 1.00 95.06 88 ASN A O 1
ATOM 659 N N . CYS A 1 89 ? 13.106 0.503 -24.413 1.00 93.44 89 CYS A N 1
ATOM 660 C CA . CYS A 1 89 ? 14.507 0.720 -24.790 1.00 93.44 89 CYS A CA 1
ATOM 661 C C . CYS A 1 89 ? 15.062 -0.316 -25.781 1.00 93.44 89 CYS A C 1
ATOM 663 O O . CYS A 1 89 ? 16.245 -0.275 -26.125 1.00 93.44 89 CYS A O 1
ATOM 665 N N . LYS A 1 90 ? 14.238 -1.260 -26.256 1.00 89.12 90 LYS A N 1
ATOM 666 C CA . LYS A 1 90 ? 14.661 -2.244 -27.262 1.00 89.12 90 LYS A CA 1
ATOM 667 C C . LYS A 1 90 ? 15.048 -1.548 -28.573 1.00 89.12 90 LYS A C 1
ATOM 669 O O . LYS A 1 90 ? 14.271 -0.740 -29.085 1.00 89.12 90 LYS A O 1
ATOM 674 N N . PRO A 1 91 ? 16.201 -1.896 -29.175 1.00 82.50 91 PRO A N 1
ATOM 675 C CA . PRO A 1 91 ? 16.523 -1.412 -30.505 1.00 82.50 91 PRO A CA 1
ATOM 676 C C . PRO A 1 91 ? 15.520 -1.978 -31.526 1.00 82.50 91 PRO A C 1
ATOM 678 O O . PRO A 1 91 ? 15.032 -3.102 -31.356 1.00 82.50 91 PRO A O 1
ATOM 681 N N . PRO A 1 92 ? 15.229 -1.243 -32.613 1.00 82.38 92 PRO A N 1
ATOM 682 C CA . PRO A 1 92 ? 14.425 -1.766 -33.708 1.00 82.38 92 PRO A CA 1
ATOM 683 C C . PRO A 1 92 ? 15.002 -3.076 -34.252 1.00 82.38 92 PRO A C 1
ATOM 685 O O . PRO A 1 92 ? 16.216 -3.209 -34.404 1.00 82.38 92 PRO A O 1
ATOM 688 N N . TRP A 1 93 ? 14.129 -4.018 -34.610 1.00 80.44 93 TRP A N 1
ATOM 689 C CA . TRP A 1 93 ? 14.517 -5.363 -35.055 1.00 80.44 93 TRP A CA 1
ATOM 690 C C . TRP A 1 93 ? 15.511 -5.367 -36.232 1.00 80.44 93 TRP A C 1
ATOM 692 O O . TRP A 1 93 ? 16.386 -6.228 -36.293 1.00 80.44 93 TRP A O 1
ATOM 702 N N . TRP A 1 94 ? 15.420 -4.384 -37.134 1.00 80.56 94 TRP A N 1
ATOM 703 C CA . TRP A 1 94 ? 16.290 -4.271 -38.307 1.00 80.56 94 TRP A CA 1
ATOM 704 C C . TRP A 1 94 ? 17.737 -3.893 -37.962 1.00 80.56 94 TRP A C 1
ATOM 706 O O . TRP A 1 94 ? 18.639 -4.222 -38.729 1.00 80.56 94 TRP A O 1
ATOM 716 N N . ARG A 1 95 ? 18.004 -3.255 -36.810 1.00 76.00 95 ARG A N 1
ATOM 717 C CA . ARG A 1 95 ? 19.382 -2.918 -36.398 1.00 76.00 95 ARG A CA 1
ATOM 718 C C . ARG A 1 95 ? 20.231 -4.159 -36.143 1.00 76.00 95 ARG A C 1
ATOM 720 O O . ARG A 1 95 ? 21.429 -4.128 -36.392 1.00 76.00 95 ARG A O 1
ATOM 727 N N . ASN A 1 96 ? 19.609 -5.260 -35.730 1.00 73.06 96 ASN A N 1
ATOM 728 C CA . ASN A 1 96 ? 20.303 -6.526 -35.498 1.00 73.06 96 ASN A CA 1
ATOM 729 C C . ASN A 1 96 ? 20.714 -7.225 -36.810 1.00 73.06 96 ASN A C 1
ATOM 731 O O . ASN A 1 96 ? 21.478 -8.184 -36.772 1.00 73.06 96 ASN A O 1
ATOM 735 N N . LEU A 1 97 ? 20.226 -6.755 -37.967 1.00 77.19 97 LEU A N 1
ATOM 736 C CA . LEU A 1 97 ? 20.555 -7.305 -39.287 1.00 77.19 97 LEU A CA 1
ATOM 737 C C . LEU A 1 97 ? 21.777 -6.636 -39.938 1.00 77.19 97 LEU A C 1
ATOM 739 O O . LEU A 1 97 ? 22.339 -7.197 -40.872 1.00 77.19 97 LEU A O 1
ATOM 743 N N . ILE A 1 98 ? 22.197 -5.458 -39.458 1.00 71.50 98 ILE A N 1
ATOM 744 C CA . ILE A 1 98 ? 23.282 -4.655 -40.063 1.00 71.50 98 ILE A CA 1
ATOM 745 C C . ILE A 1 98 ? 24.675 -5.066 -39.530 1.00 71.50 98 ILE A C 1
ATOM 747 O O . ILE A 1 98 ? 25.702 -4.638 -40.049 1.00 71.50 98 ILE A O 1
ATOM 751 N N . GLY A 1 99 ? 24.728 -5.978 -38.555 1.00 62.47 99 GLY A N 1
ATOM 752 C CA . GLY A 1 99 ? 25.954 -6.615 -38.071 1.00 62.47 99 GLY A CA 1
ATOM 753 C C . GLY A 1 99 ? 26.075 -6.599 -36.540 1.00 62.47 99 GLY A C 1
ATOM 754 O O . GLY A 1 99 ? 25.482 -5.749 -35.879 1.00 62.47 99 GLY A O 1
ATOM 755 N N . PRO A 1 100 ? 26.858 -7.519 -35.946 1.00 60.97 100 PRO A N 1
ATOM 756 C CA . PRO A 1 100 ? 26.954 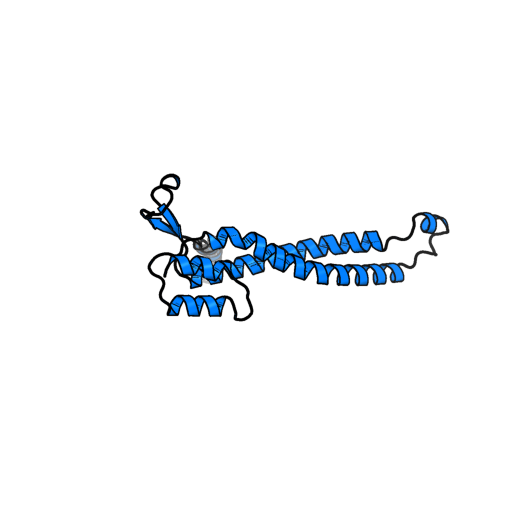-7.692 -34.490 1.00 60.97 100 PRO A CA 1
ATOM 757 C C . PRO A 1 100 ? 27.581 -6.501 -33.737 1.00 60.97 100 PRO A C 1
ATOM 759 O O . PRO A 1 100 ? 27.437 -6.415 -32.523 1.00 60.97 100 PRO A O 1
ATOM 762 N N . ASN A 1 101 ? 28.239 -5.569 -34.437 1.00 59.62 101 ASN A N 1
ATOM 763 C CA . ASN A 1 101 ? 29.040 -4.492 -33.838 1.00 59.62 101 ASN A CA 1
ATOM 764 C C . ASN A 1 101 ? 28.333 -3.122 -33.757 1.00 59.62 101 ASN A C 1
ATOM 766 O O . ASN A 1 101 ? 28.979 -2.137 -33.416 1.00 59.62 101 ASN A O 1
ATOM 770 N N . THR A 1 102 ? 27.038 -3.020 -34.082 1.00 61.31 102 THR A N 1
ATOM 771 C CA . THR A 1 102 ? 26.306 -1.731 -34.077 1.00 61.31 102 THR A CA 1
ATOM 772 C C . THR A 1 102 ? 25.349 -1.549 -32.896 1.00 61.31 102 THR A C 1
ATOM 774 O O . THR A 1 102 ? 24.619 -0.560 -32.852 1.00 61.31 102 THR A O 1
ATOM 777 N N . ILE A 1 103 ? 25.286 -2.507 -31.967 1.00 67.06 103 ILE A N 1
ATOM 778 C CA . ILE A 1 103 ? 24.413 -2.426 -30.790 1.00 67.06 103 ILE A CA 1
ATOM 779 C C . ILE A 1 103 ? 25.231 -1.881 -29.624 1.00 67.06 103 ILE A C 1
ATOM 781 O O . ILE A 1 103 ? 26.061 -2.590 -29.059 1.00 67.06 103 ILE A O 1
ATOM 785 N N . ASP A 1 104 ? 24.975 -0.627 -29.258 1.00 76.19 104 ASP A N 1
ATOM 786 C CA . ASP A 1 104 ? 25.522 -0.049 -28.038 1.00 76.19 104 ASP A CA 1
ATOM 787 C C . ASP A 1 104 ? 24.698 -0.523 -26.829 1.00 76.19 104 ASP A C 1
ATOM 789 O O . ASP A 1 104 ? 23.558 -0.104 -26.601 1.00 76.19 104 ASP A O 1
ATOM 793 N N . PHE A 1 105 ? 25.270 -1.460 -26.069 1.00 83.31 105 PHE A N 1
ATOM 794 C CA . PHE A 1 105 ? 24.672 -1.955 -24.830 1.00 83.31 105 PHE A CA 1
ATOM 795 C C . PHE A 1 105 ? 24.618 -0.882 -23.742 1.00 83.31 105 PHE A C 1
ATOM 797 O O . PHE A 1 105 ? 23.715 -0.926 -22.910 1.00 83.31 105 PHE A O 1
ATOM 804 N N . LYS A 1 106 ? 25.533 0.090 -23.773 1.00 89.06 106 LYS A N 1
ATOM 805 C CA . LYS A 1 106 ? 25.605 1.166 -22.790 1.00 89.06 106 LYS A CA 1
ATOM 806 C C . LYS A 1 106 ? 24.484 2.178 -22.997 1.00 89.06 106 LYS A C 1
ATOM 808 O O . LYS A 1 106 ? 23.787 2.510 -22.045 1.00 89.06 106 LYS A O 1
ATOM 813 N N . ASP A 1 107 ? 24.223 2.568 -24.242 1.00 88.75 107 ASP A N 1
ATOM 814 C CA . ASP A 1 107 ? 23.078 3.428 -24.575 1.00 88.75 107 ASP A CA 1
ATOM 815 C C . ASP A 1 107 ? 21.744 2.801 -24.146 1.00 88.75 107 ASP A C 1
ATOM 817 O O . ASP A 1 107 ? 20.830 3.485 -23.666 1.00 88.75 107 ASP A O 1
ATOM 821 N N . ARG A 1 108 ? 21.625 1.479 -24.316 1.00 90.06 108 ARG A N 1
ATOM 822 C CA . ARG A 1 108 ? 20.441 0.733 -23.893 1.00 90.06 108 ARG A CA 1
ATOM 823 C C . ARG A 1 108 ? 20.319 0.682 -22.373 1.00 90.06 108 ARG A C 1
ATOM 825 O O . ARG A 1 108 ? 19.229 0.934 -21.868 1.00 90.06 108 ARG A O 1
ATOM 832 N N . GLU A 1 109 ? 21.401 0.376 -21.667 1.00 93.69 109 GLU A N 1
ATOM 833 C CA . GLU A 1 109 ? 21.433 0.374 -20.204 1.00 93.69 109 GLU A CA 1
ATOM 834 C C . GLU A 1 109 ? 21.026 1.745 -19.649 1.00 93.69 109 GLU A C 1
ATOM 836 O O . GLU A 1 109 ? 20.098 1.836 -18.845 1.00 93.69 109 GLU A O 1
ATOM 841 N N . ASP A 1 110 ? 21.614 2.829 -20.162 1.00 95.31 110 ASP A N 1
ATOM 842 C CA . ASP A 1 110 ? 21.293 4.181 -19.708 1.00 95.31 110 ASP A CA 1
ATOM 843 C C . ASP A 1 110 ? 19.823 4.551 -20.013 1.00 95.31 110 ASP A C 1
ATOM 845 O O . ASP A 1 110 ? 19.173 5.270 -19.246 1.00 95.31 110 ASP A O 1
ATOM 849 N N . CYS A 1 111 ? 19.262 4.066 -21.130 1.00 95.50 111 CYS A N 1
ATOM 850 C CA . CYS A 1 111 ? 17.829 4.170 -21.420 1.00 95.50 111 CYS A CA 1
ATOM 851 C C . CYS A 1 111 ? 16.978 3.431 -20.386 1.00 95.50 111 CYS A C 1
ATOM 853 O O . CYS A 1 111 ? 16.035 4.020 -19.849 1.00 95.50 111 CYS A O 1
ATOM 855 N N . GLU A 1 112 ? 17.305 2.169 -20.106 1.00 96.69 112 GLU A N 1
ATOM 856 C CA . GLU A 1 112 ? 16.539 1.316 -19.200 1.00 96.69 112 GLU A CA 1
ATOM 857 C C . GLU A 1 112 ? 16.542 1.892 -17.776 1.00 96.69 112 GLU A C 1
ATOM 859 O O . GLU A 1 112 ? 15.476 1.974 -17.161 1.00 96.69 112 GLU A O 1
ATOM 864 N N . VAL A 1 113 ? 17.684 2.404 -17.297 1.00 97.56 113 VAL A N 1
ATOM 865 C CA . VAL A 1 113 ? 17.798 3.084 -15.995 1.00 97.56 113 VAL A CA 1
ATOM 866 C C . VAL A 1 113 ? 16.868 4.298 -15.926 1.00 97.56 113 VAL A C 1
ATOM 868 O O . VAL A 1 113 ? 16.015 4.368 -15.040 1.00 97.56 113 VAL A O 1
ATOM 871 N N . ARG A 1 114 ? 16.943 5.217 -16.900 1.00 97.69 114 ARG A N 1
ATOM 872 C CA . ARG A 1 114 ? 16.105 6.433 -16.912 1.00 97.69 114 ARG A CA 1
ATOM 873 C C . ARG A 1 114 ? 14.608 6.118 -16.988 1.00 97.69 114 ARG A C 1
ATOM 875 O O . ARG A 1 114 ? 13.805 6.744 -16.296 1.00 97.69 114 ARG A O 1
ATOM 882 N N . GLN A 1 115 ? 14.218 5.155 -17.826 1.00 97.62 115 GLN A N 1
ATOM 883 C CA . GLN A 1 115 ? 12.818 4.733 -17.966 1.00 97.62 115 GLN A CA 1
ATOM 884 C C . GLN A 1 115 ? 12.293 4.078 -16.684 1.00 97.62 115 GLN A C 1
ATOM 886 O O . GLN A 1 115 ? 11.166 4.348 -16.259 1.00 97.62 115 GLN A O 1
ATOM 891 N N . MET A 1 116 ? 13.108 3.233 -16.048 1.00 97.88 116 MET A N 1
ATOM 892 C CA . MET A 1 116 ? 12.744 2.559 -14.808 1.00 97.88 116 MET A CA 1
ATOM 893 C C . MET A 1 116 ? 12.587 3.552 -13.653 1.00 97.88 116 MET A C 1
ATOM 895 O O . MET A 1 116 ? 11.586 3.482 -12.939 1.00 97.88 116 MET A O 1
ATOM 899 N N . GLU A 1 117 ? 13.521 4.492 -13.488 1.00 97.38 117 GLU A N 1
ATOM 900 C CA . GLU A 1 117 ? 13.456 5.529 -12.451 1.00 97.38 117 GLU A CA 1
ATOM 901 C C . GLU A 1 117 ? 12.193 6.387 -12.584 1.00 97.38 117 GLU A C 1
ATOM 903 O O . GLU A 1 117 ? 11.442 6.540 -11.617 1.00 97.38 117 GLU A O 1
ATOM 908 N N . ALA A 1 118 ? 11.900 6.875 -13.794 1.00 97.62 118 ALA A N 1
ATOM 909 C CA . ALA A 1 118 ? 10.700 7.666 -14.058 1.00 97.62 118 ALA A CA 1
ATOM 910 C C . ALA A 1 118 ? 9.411 6.878 -13.763 1.00 97.62 118 ALA A C 1
ATOM 912 O O . ALA A 1 118 ? 8.484 7.395 -13.135 1.00 97.62 118 ALA A O 1
ATOM 913 N N . CYS A 1 119 ? 9.363 5.605 -14.166 1.00 98.25 119 CYS A N 1
ATOM 914 C CA . CYS A 1 119 ? 8.234 4.723 -13.881 1.00 98.25 119 CYS A CA 1
ATOM 915 C C . CYS A 1 119 ? 8.042 4.497 -12.373 1.00 98.25 119 CYS A C 1
ATOM 917 O O . CYS A 1 119 ? 6.914 4.571 -11.880 1.00 98.25 119 CYS A O 1
ATOM 919 N N . LEU A 1 120 ? 9.128 4.268 -11.627 1.00 97.62 120 LEU A N 1
ATOM 920 C CA . LEU A 1 120 ? 9.079 4.008 -10.189 1.00 97.62 120 LEU A CA 1
ATOM 921 C C . LEU A 1 120 ? 8.554 5.200 -9.388 1.00 97.62 120 LEU A C 1
ATOM 923 O O . LEU A 1 120 ? 7.783 4.996 -8.453 1.00 97.62 120 LEU A O 1
ATOM 927 N N . VAL A 1 121 ? 8.920 6.432 -9.752 1.00 97.31 121 VAL A N 1
ATOM 928 C CA . VAL A 1 121 ? 8.405 7.641 -9.082 1.00 97.31 121 VAL A CA 1
ATOM 929 C C . VAL A 1 121 ? 6.880 7.701 -9.173 1.00 97.31 121 VAL A C 1
ATOM 931 O O . VAL A 1 121 ? 6.202 7.843 -8.155 1.00 97.31 121 VAL A O 1
ATOM 934 N N . VAL A 1 122 ? 6.332 7.504 -10.374 1.00 97.44 122 VAL A N 1
ATOM 935 C CA . VAL A 1 122 ? 4.879 7.495 -10.602 1.00 97.44 122 VAL A CA 1
ATOM 936 C C . VAL A 1 122 ? 4.214 6.302 -9.909 1.00 97.44 122 VAL A C 1
ATOM 938 O O . VAL A 1 122 ? 3.113 6.417 -9.369 1.00 97.44 122 VAL A O 1
ATOM 941 N N . ALA A 1 123 ? 4.864 5.138 -9.917 1.00 97.25 123 ALA A N 1
ATOM 942 C CA . ALA A 1 123 ? 4.325 3.942 -9.288 1.00 97.25 123 ALA A CA 1
ATOM 943 C C . ALA A 1 123 ? 4.198 4.087 -7.766 1.00 97.25 12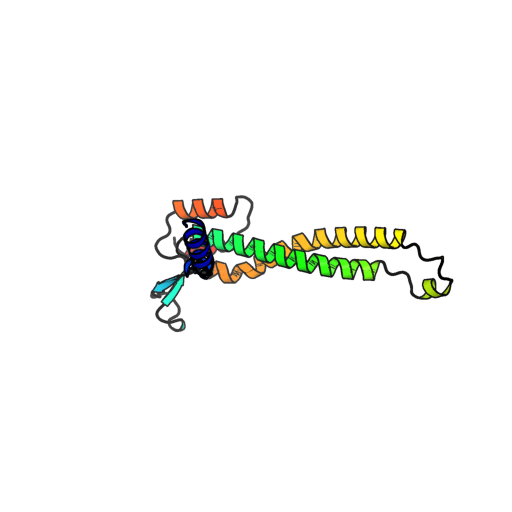3 ALA A C 1
ATOM 945 O O . ALA A 1 123 ? 3.181 3.671 -7.218 1.00 97.25 123 ALA A O 1
ATOM 946 N N . LYS A 1 124 ? 5.165 4.722 -7.090 1.00 96.94 124 LYS A N 1
ATOM 947 C CA . LYS A 1 124 ? 5.105 4.965 -5.638 1.00 96.94 124 LYS A CA 1
ATOM 948 C C . LYS A 1 124 ? 3.866 5.762 -5.235 1.00 96.94 124 LYS A C 1
ATOM 950 O O . LYS A 1 124 ? 3.150 5.366 -4.318 1.00 96.94 124 LYS A O 1
ATOM 955 N N . GLU A 1 125 ? 3.555 6.836 -5.960 1.00 95.69 125 GLU A N 1
ATOM 956 C CA . GLU A 1 125 ? 2.345 7.628 -5.710 1.00 95.69 125 GLU A CA 1
ATOM 957 C C . GLU A 1 125 ? 1.071 6.790 -5.910 1.00 95.69 125 GLU A C 1
ATOM 959 O O . GLU A 1 125 ? 0.175 6.778 -5.059 1.00 95.69 125 GLU A O 1
ATOM 964 N N . LYS A 1 126 ? 1.020 6.003 -6.993 1.00 96.81 126 LYS A N 1
ATOM 965 C CA . LYS A 1 126 ? -0.095 5.083 -7.258 1.00 96.81 126 LYS A CA 1
ATOM 966 C C . LYS A 1 126 ? -0.238 4.012 -6.177 1.00 96.81 126 LYS A C 1
ATOM 968 O O . LYS A 1 126 ? -1.365 3.679 -5.822 1.00 96.81 126 LYS A O 1
ATOM 973 N N . CYS A 1 127 ? 0.862 3.506 -5.622 1.00 97.56 127 CYS A N 1
ATOM 974 C CA . CYS A 1 127 ? 0.842 2.525 -4.538 1.00 97.56 127 CYS A CA 1
ATOM 975 C C . CYS A 1 127 ? 0.245 3.093 -3.248 1.00 97.56 127 CYS A C 1
ATOM 977 O O . CYS A 1 127 ? -0.535 2.407 -2.586 1.00 97.56 127 CYS A O 1
ATOM 979 N N . VAL A 1 128 ? 0.529 4.358 -2.922 1.00 94.00 128 VAL A N 1
ATOM 980 C CA . VAL A 1 128 ? -0.120 5.053 -1.797 1.00 94.00 128 VAL A CA 1
ATOM 981 C C . VAL A 1 128 ? -1.625 5.192 -2.039 1.00 94.00 128 VAL A C 1
ATOM 983 O O . VAL A 1 128 ? -2.425 4.899 -1.148 1.00 94.00 128 VAL A O 1
ATOM 986 N N . GLY A 1 129 ? -2.032 5.602 -3.245 1.00 91.56 129 GLY A N 1
ATOM 987 C CA . GLY A 1 129 ? -3.449 5.694 -3.618 1.00 91.56 129 GLY A CA 1
ATOM 988 C C . GLY A 1 129 ? -4.168 4.345 -3.526 1.00 91.56 129 GLY A C 1
ATOM 989 O O . GLY A 1 129 ? -5.224 4.241 -2.901 1.00 91.56 129 GLY A O 1
ATOM 990 N N . PHE A 1 130 ? -3.547 3.296 -4.064 1.00 94.38 130 PHE A N 1
ATOM 991 C CA . PHE A 1 130 ? -4.048 1.927 -4.010 1.00 94.38 130 PHE A CA 1
ATOM 992 C C . PHE A 1 130 ? -4.208 1.431 -2.568 1.00 94.38 130 PHE A C 1
ATOM 994 O O . PHE A 1 130 ? -5.248 0.871 -2.221 1.00 94.38 130 PHE A O 1
ATOM 1001 N N . ALA A 1 131 ? -3.222 1.676 -1.700 1.00 93.38 131 ALA A N 1
ATOM 1002 C CA . ALA A 1 131 ? -3.308 1.297 -0.294 1.00 93.38 131 ALA A CA 1
ATOM 1003 C C . ALA A 1 131 ? -4.497 1.969 0.406 1.00 93.38 131 ALA A C 1
ATOM 1005 O O . ALA A 1 131 ? -5.283 1.291 1.069 1.00 93.38 131 ALA A O 1
ATOM 1006 N N . LYS A 1 132 ? -4.694 3.277 0.198 1.00 88.81 132 LYS A N 1
ATOM 1007 C CA . LYS A 1 132 ? -5.833 4.016 0.766 1.00 88.81 132 LYS A CA 1
ATOM 1008 C C . LYS A 1 132 ? -7.175 3.472 0.283 1.00 88.81 132 LYS A C 1
ATOM 1010 O O . LYS A 1 132 ? -8.078 3.270 1.095 1.00 88.81 132 LYS A O 1
ATOM 1015 N N . GLU A 1 133 ? -7.298 3.193 -1.013 1.00 90.00 133 GLU A N 1
ATOM 1016 C CA . GLU A 1 133 ? -8.505 2.607 -1.600 1.00 90.00 133 GLU A CA 1
ATOM 1017 C C . GLU A 1 133 ? -8.824 1.250 -0.957 1.00 90.00 133 GLU A C 1
ATOM 1019 O O . GLU A 1 133 ? -9.927 1.054 -0.442 1.00 90.00 133 GLU A O 1
ATOM 1024 N N . LYS A 1 134 ? -7.845 0.335 -0.909 1.00 91.31 134 LYS A N 1
ATOM 1025 C CA . LYS A 1 134 ? -8.043 -1.023 -0.377 1.00 91.31 134 LYS A CA 1
ATOM 1026 C C . LYS A 1 134 ? -8.305 -1.057 1.123 1.00 91.31 134 LYS A C 1
ATOM 1028 O O . LYS A 1 134 ? -9.003 -1.953 1.592 1.00 91.31 134 LYS A O 1
ATOM 1033 N N . LEU A 1 135 ? -7.785 -0.091 1.875 1.00 89.06 135 LEU A N 1
ATOM 1034 C CA . LEU A 1 135 ? -8.007 -0.007 3.317 1.00 89.06 135 LEU A CA 1
ATOM 1035 C C . LEU A 1 135 ? -9.292 0.717 3.704 1.00 89.06 135 LEU A C 1
ATOM 1037 O O . LEU A 1 135 ? -9.773 0.502 4.817 1.00 89.06 135 LEU A O 1
ATOM 1041 N N . SER A 1 136 ? -9.860 1.534 2.815 1.00 83.75 136 SER A N 1
ATOM 1042 C CA . SER A 1 136 ? -11.023 2.369 3.122 1.00 83.75 136 SER A CA 1
ATOM 1043 C C . SER A 1 136 ? -12.190 1.560 3.702 1.00 83.75 136 SER A C 1
ATOM 1045 O O . SER A 1 136 ? -12.546 1.755 4.861 1.00 83.75 136 SER A O 1
ATOM 1047 N N . THR A 1 137 ? -12.747 0.604 2.956 1.00 84.19 137 THR A N 1
ATOM 1048 C CA . THR A 1 137 ? -13.908 -0.194 3.383 1.00 84.19 137 THR A CA 1
ATOM 1049 C C . THR A 1 137 ? -13.616 -1.062 4.615 1.00 84.19 137 THR A C 1
ATOM 1051 O O . THR A 1 137 ? -14.336 -0.932 5.609 1.00 84.19 137 THR A O 1
ATOM 1054 N N . PRO A 1 138 ? -12.557 -1.903 4.643 1.00 86.25 138 PRO A N 1
ATOM 1055 C CA . PRO A 1 138 ? -12.357 -2.852 5.742 1.00 86.25 138 PRO A CA 1
ATOM 1056 C C . PRO A 1 138 ? -12.088 -2.198 7.101 1.00 86.25 138 PRO A C 1
ATOM 1058 O O . PRO A 1 138 ? -12.346 -2.817 8.140 1.00 86.25 138 PRO A O 1
ATOM 1061 N N . PHE A 1 139 ? -11.537 -0.980 7.108 1.00 87.88 139 PHE A N 1
ATOM 1062 C CA . PHE A 1 139 ? -11.252 -0.231 8.330 1.00 87.88 139 PHE A CA 1
ATOM 1063 C C . PHE A 1 139 ? -12.342 0.781 8.690 1.00 87.88 139 PHE A C 1
ATOM 1065 O O . PHE A 1 139 ? -12.582 0.961 9.884 1.00 87.88 139 PHE A O 1
ATOM 1072 N N . ARG A 1 140 ? -13.045 1.374 7.712 1.00 83.38 140 ARG A N 1
ATOM 1073 C CA . ARG A 1 140 ? -14.217 2.236 7.960 1.00 83.38 140 ARG A CA 1
ATOM 1074 C C . ARG A 1 140 ? -15.357 1.476 8.635 1.00 83.38 140 ARG A C 1
ATOM 1076 O O . ARG A 1 140 ? -16.025 1.996 9.524 1.00 83.38 140 ARG A O 1
ATOM 1083 N N . ASP A 1 141 ? -15.574 0.236 8.215 1.00 81.69 141 ASP A N 1
ATOM 1084 C CA . ASP A 1 141 ? -16.673 -0.586 8.723 1.00 81.69 141 ASP A CA 1
ATOM 1085 C C . ASP A 1 141 ? -16.249 -1.443 9.934 1.00 81.69 141 ASP A C 1
ATOM 1087 O O . ASP A 1 141 ? -17.037 -2.214 10.478 1.00 81.69 141 ASP A O 1
ATOM 1091 N N . ALA A 1 142 ? -15.010 -1.278 10.415 1.00 85.56 142 ALA A N 1
ATOM 1092 C CA . ALA A 1 142 ? -14.505 -1.993 11.580 1.00 85.56 142 ALA A CA 1
ATOM 1093 C C . ALA A 1 142 ? -15.092 -1.472 12.901 1.00 85.56 142 ALA A C 1
ATOM 1095 O O . ALA A 1 142 ? -15.241 -0.267 13.119 1.00 85.56 142 ALA A O 1
ATOM 1096 N N . ARG A 1 143 ? -15.352 -2.396 13.833 1.00 85.81 143 ARG A N 1
ATOM 1097 C CA . ARG A 1 143 ? -15.795 -2.067 15.192 1.00 85.81 143 ARG A CA 1
ATOM 1098 C C . ARG A 1 143 ? -14.614 -1.811 16.132 1.00 85.81 143 ARG A C 1
ATOM 1100 O O . ARG A 1 143 ? -13.553 -2.414 15.973 1.00 85.81 143 ARG A O 1
ATOM 1107 N N . ILE A 1 144 ? -14.816 -0.951 17.127 1.00 87.81 144 ILE A N 1
ATOM 1108 C CA . ILE A 1 144 ? -13.926 -0.746 18.276 1.00 87.81 144 ILE A CA 1
ATOM 1109 C C . ILE A 1 144 ? -14.734 -1.104 19.525 1.00 87.81 144 ILE A C 1
ATOM 1111 O O . ILE A 1 144 ? -15.884 -0.696 19.663 1.00 87.81 144 ILE A O 1
ATOM 1115 N N . ALA A 1 145 ? -14.159 -1.918 20.404 1.00 86.88 145 ALA A N 1
ATOM 1116 C CA . ALA A 1 145 ? -14.831 -2.391 21.602 1.00 86.88 145 ALA A CA 1
ATOM 1117 C C . ALA A 1 145 ? -15.002 -1.271 22.643 1.00 86.88 145 ALA A C 1
ATOM 1119 O O . ALA A 1 145 ? -14.071 -0.515 22.919 1.00 86.88 145 ALA A O 1
ATOM 1120 N N . GLY A 1 146 ? -16.173 -1.237 23.285 1.00 80.56 146 GLY A N 1
ATOM 1121 C CA . GLY A 1 146 ? -16.454 -0.360 24.422 1.00 80.56 146 GLY A CA 1
ATOM 1122 C C . GLY A 1 146 ? -16.725 1.103 24.056 1.00 80.56 146 GLY A C 1
ATOM 1123 O O . GLY A 1 146 ? -16.881 1.467 22.893 1.00 80.56 146 GLY A O 1
ATOM 1124 N N . ARG A 1 147 ? -16.824 1.951 25.089 1.00 78.25 147 ARG A N 1
ATOM 1125 C CA . ARG A 1 147 ? -16.902 3.406 24.913 1.00 78.25 147 ARG A CA 1
ATOM 1126 C C . ARG A 1 147 ? -15.510 3.947 24.645 1.00 78.25 147 ARG A C 1
ATOM 1128 O O . ARG A 1 147 ? -14.583 3.636 25.387 1.00 78.25 147 ARG A O 1
ATOM 1135 N N . VAL A 1 148 ? -15.393 4.795 23.633 1.00 79.06 148 VAL A N 1
ATOM 1136 C CA . VAL A 1 148 ? -14.124 5.418 23.280 1.00 79.06 148 VAL A CA 1
ATOM 1137 C C . VAL A 1 148 ? -14.021 6.798 23.921 1.00 79.06 148 VAL A C 1
ATOM 1139 O O . VAL A 1 148 ? -14.872 7.657 23.704 1.00 79.06 148 VAL A O 1
ATOM 1142 N N . SER A 1 149 ? -12.968 7.037 24.704 1.00 81.62 149 SER A N 1
ATOM 1143 C CA . SER A 1 149 ? -12.730 8.352 25.302 1.00 81.62 149 SER A CA 1
ATOM 1144 C C . SER A 1 149 ? -12.037 9.318 24.324 1.00 81.62 149 SER A C 1
ATOM 1146 O O . SER A 1 149 ? -11.210 8.887 23.513 1.00 81.62 149 SER A O 1
ATOM 1148 N N . PRO A 1 150 ? -12.257 10.646 24.443 1.00 81.25 150 PRO A N 1
ATOM 1149 C CA . PRO A 1 150 ? -11.555 11.657 23.640 1.00 81.25 150 PRO A CA 1
ATOM 1150 C C . PRO A 1 150 ? -10.024 11.516 23.662 1.00 81.25 150 PRO A C 1
ATOM 1152 O O . PRO A 1 150 ? -9.357 11.689 22.641 1.00 81.25 150 PRO A O 1
ATOM 1155 N N . LYS A 1 151 ? -9.460 11.137 24.819 1.00 85.25 151 LYS A N 1
ATOM 1156 C CA . LYS A 1 151 ? -8.016 10.915 24.995 1.00 85.25 151 LYS A CA 1
ATOM 1157 C C . LYS A 1 151 ? -7.504 9.764 24.128 1.00 85.25 151 LYS A C 1
ATOM 1159 O O . LYS A 1 151 ? -6.415 9.847 23.560 1.00 85.25 151 LYS A O 1
ATOM 1164 N N . GLU A 1 152 ? -8.282 8.692 24.001 1.00 84.06 152 GLU A N 1
ATOM 1165 C CA . GLU A 1 152 ? -7.907 7.546 23.175 1.00 84.06 152 GLU A CA 1
ATOM 1166 C C . GLU A 1 152 ? -7.954 7.877 21.686 1.00 84.06 152 GLU A C 1
ATOM 1168 O O . GLU A 1 152 ? -7.051 7.465 20.953 1.00 84.06 152 GLU A O 1
ATOM 1173 N N . VAL A 1 153 ? -8.939 8.679 21.266 1.00 80.94 153 VAL A N 1
ATOM 1174 C CA . VAL A 1 153 ? -9.038 9.202 19.893 1.00 80.94 153 VAL A CA 1
ATOM 1175 C C . VAL A 1 153 ? -7.802 10.015 19.541 1.00 80.94 153 VAL A C 1
ATOM 1177 O O . VAL A 1 153 ? -7.185 9.800 18.500 1.00 80.94 153 VAL A O 1
ATOM 1180 N N . GLN A 1 154 ? -7.409 10.932 20.426 1.00 82.50 154 GLN A N 1
ATOM 1181 C CA . GLN A 1 154 ? -6.259 11.798 20.202 1.00 82.50 154 GLN A CA 1
ATOM 1182 C C . GLN A 1 154 ? -4.964 10.992 20.080 1.00 82.50 154 GLN A C 1
ATOM 1184 O O . GLN A 1 154 ? -4.167 11.239 19.175 1.00 82.50 154 GLN A O 1
ATOM 1189 N N . LYS A 1 155 ? -4.779 9.980 20.936 1.00 85.62 155 LYS A N 1
ATOM 1190 C CA . LYS A 1 155 ? -3.618 9.085 20.869 1.00 85.62 155 LYS A CA 1
ATOM 1191 C C . LYS A 1 155 ? -3.595 8.269 19.572 1.00 85.62 155 LYS A C 1
ATOM 1193 O O . LYS A 1 155 ? -2.543 8.130 18.958 1.00 85.62 155 LYS A O 1
ATOM 1198 N N . ALA A 1 156 ? -4.742 7.761 19.124 1.00 84.00 156 ALA A N 1
ATOM 1199 C CA . ALA A 1 156 ? -4.846 7.069 17.839 1.00 84.00 156 ALA A CA 1
ATOM 1200 C C . ALA A 1 156 ? -4.552 8.007 16.655 1.00 84.00 156 ALA A C 1
ATOM 1202 O O . ALA A 1 156 ? -3.857 7.615 15.726 1.00 84.00 156 ALA A O 1
ATOM 1203 N N . ARG A 1 157 ? -4.976 9.273 16.723 1.00 82.06 157 ARG A N 1
ATOM 1204 C CA . ARG A 1 157 ? -4.657 10.287 15.708 1.00 82.06 157 ARG A CA 1
ATOM 1205 C C . ARG A 1 157 ? -3.160 10.598 15.642 1.00 82.06 157 ARG A C 1
ATOM 1207 O O . ARG A 1 157 ? -2.607 10.686 14.552 1.00 82.06 157 ARG A O 1
ATOM 1214 N N . GLN A 1 158 ? -2.480 10.698 16.784 1.00 84.88 158 GLN A N 1
ATOM 1215 C CA . GLN A 1 158 ? -1.014 10.826 16.826 1.00 84.88 158 GLN A CA 1
ATOM 1216 C C . GLN A 1 158 ? -0.323 9.618 16.175 1.00 84.88 158 GLN A C 1
ATOM 1218 O O . GLN A 1 158 ? 0.630 9.780 15.415 1.00 84.88 158 GLN A O 1
ATOM 1223 N N . LEU A 1 159 ? -0.855 8.414 16.411 1.00 82.38 159 LEU A N 1
ATOM 1224 C CA . LEU A 1 159 ? -0.423 7.184 15.749 1.00 82.38 159 LEU A CA 1
ATOM 1225 C C . LEU A 1 159 ? -0.804 7.101 14.273 1.00 82.38 159 LEU A C 1
ATOM 1227 O O . LEU A 1 159 ? -0.391 6.137 13.656 1.00 82.38 159 LEU A O 1
ATOM 1231 N N . LEU A 1 160 ? -1.573 8.028 13.705 1.00 80.69 160 LEU A N 1
ATOM 1232 C CA . LEU A 1 160 ? -1.867 8.101 12.269 1.00 80.69 160 LEU A CA 1
ATOM 1233 C C . LEU A 1 160 ? -1.078 9.224 11.587 1.00 80.69 160 LEU A C 1
ATOM 1235 O O . LEU A 1 160 ? -0.648 9.057 10.449 1.00 80.69 160 LEU A O 1
ATOM 1239 N N . GLY A 1 161 ? -0.668 10.243 12.346 1.00 73.38 161 GLY A N 1
ATOM 1240 C CA . GLY A 1 161 ? 0.156 11.354 11.874 1.00 73.38 161 GLY A CA 1
ATOM 1241 C C . GLY A 1 161 ? -0.704 12.571 11.545 1.00 73.38 161 GLY A C 1
ATOM 1242 O O . GLY A 1 161 ? -1.904 12.463 11.312 1.00 73.38 161 GLY A O 1
ATOM 1243 N N . SER A 1 162 ? -0.106 13.759 11.588 1.00 55.31 162 SER A N 1
ATOM 1244 C CA . SER A 1 162 ? -0.789 15.034 11.322 1.00 55.31 162 SER A CA 1
ATOM 1245 C C . SER A 1 162 ? -1.076 15.282 9.838 1.00 55.31 162 SER A C 1
ATOM 1247 O O . SER A 1 162 ? -1.901 16.134 9.528 1.00 55.31 162 SER A O 1
ATOM 1249 N N . ASP A 1 163 ? -0.433 14.530 8.944 1.00 53.25 163 ASP A N 1
ATOM 1250 C CA . ASP A 1 163 ? -0.391 14.799 7.498 1.00 53.25 163 ASP A CA 1
ATOM 1251 C C . ASP A 1 163 ? -1.446 14.031 6.683 1.00 53.25 163 ASP A C 1
ATOM 1253 O O . ASP A 1 163 ? -1.466 14.020 5.454 1.00 53.25 163 ASP A O 1
ATOM 1257 N N . THR A 1 164 ? -2.321 13.302 7.368 1.00 49.62 164 THR A N 1
ATOM 1258 C CA . THR A 1 164 ? -3.057 12.217 6.736 1.00 49.62 164 THR A CA 1
ATOM 1259 C C . THR A 1 164 ? -4.544 12.515 6.653 1.00 49.62 164 THR A C 1
ATOM 1261 O O . THR A 1 164 ? -5.238 12.578 7.671 1.00 49.62 164 THR A O 1
ATOM 1264 N N . GLY A 1 165 ? -5.042 12.627 5.422 1.00 52.94 165 GLY A N 1
ATOM 1265 C CA . GLY A 1 165 ? -6.462 12.615 5.071 1.00 52.94 165 GLY A CA 1
ATOM 1266 C C . GLY A 1 165 ? -7.150 11.274 5.361 1.00 52.94 165 GLY A C 1
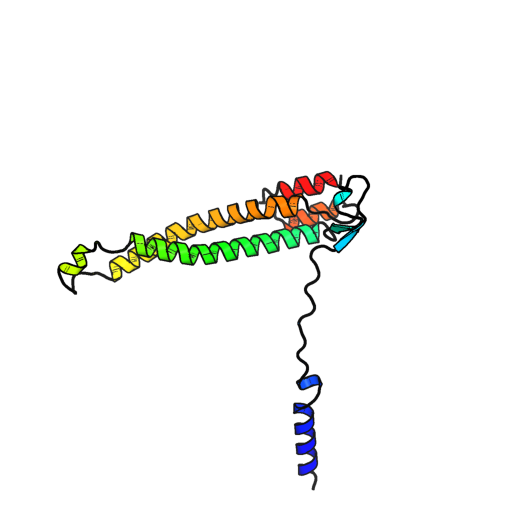ATOM 1267 O O . GLY A 1 165 ? -7.759 10.689 4.470 1.00 52.94 165 GLY A O 1
ATOM 1268 N N . TYR A 1 166 ? -7.057 10.759 6.593 1.00 62.88 166 TYR A N 1
ATOM 1269 C CA . TYR A 1 166 ? -7.788 9.567 7.034 1.00 62.88 166 TYR A CA 1
ATOM 1270 C C . TYR A 1 166 ? -9.219 9.928 7.430 1.00 62.88 166 TYR A C 1
ATOM 1272 O O . TYR A 1 166 ? -9.631 9.856 8.587 1.00 62.88 166 TYR A O 1
ATOM 1280 N N . GLU A 1 167 ? -9.992 10.290 6.419 1.00 59.09 167 GLU A N 1
ATOM 1281 C CA . GLU A 1 167 ? -11.445 10.432 6.473 1.00 59.09 167 GLU A CA 1
ATOM 1282 C C . GLU A 1 167 ? -12.147 9.159 7.026 1.00 59.09 167 GLU A C 1
ATOM 1284 O O . GLU A 1 167 ? -13.023 9.299 7.886 1.00 59.09 167 GLU A O 1
ATOM 1289 N N . PRO A 1 168 ? -11.680 7.918 6.726 1.00 61.06 168 PRO A N 1
ATOM 1290 C CA . PRO A 1 168 ? -12.222 6.696 7.329 1.00 61.06 168 PRO A CA 1
ATOM 1291 C C . PRO A 1 168 ? -12.079 6.628 8.854 1.00 61.06 168 PRO A C 1
ATOM 1293 O O . PRO A 1 168 ? -12.963 6.099 9.522 1.00 61.06 168 PRO A O 1
ATOM 1296 N N . PHE A 1 169 ? -10.993 7.168 9.424 1.00 63.03 169 PHE A N 1
ATOM 1297 C CA . PHE A 1 169 ? -10.812 7.195 10.879 1.00 63.03 169 PHE A CA 1
ATOM 1298 C C . PHE A 1 169 ? -11.859 8.100 11.531 1.00 63.03 169 PHE A C 1
ATOM 1300 O O . PHE A 1 169 ? -12.489 7.709 12.507 1.00 63.03 169 PHE A O 1
ATOM 1307 N N . LEU A 1 170 ? -12.100 9.287 10.971 1.00 62.16 170 LEU A N 1
ATOM 1308 C CA . LEU A 1 170 ? -13.103 10.211 11.504 1.00 62.16 170 LEU A CA 1
ATOM 1309 C C . LEU A 1 170 ? -14.518 9.626 11.419 1.00 62.16 170 LEU A C 1
ATOM 1311 O O . LEU A 1 170 ? -15.257 9.723 12.395 1.00 62.16 170 LEU A O 1
ATOM 1315 N N . GLN A 1 171 ? -14.864 8.950 10.320 1.00 63.16 171 GLN A N 1
ATOM 1316 C CA . GLN A 1 171 ? -16.164 8.285 10.171 1.00 63.16 171 GLN A CA 1
ATOM 1317 C C . GLN A 1 171 ? -16.358 7.127 11.159 1.00 63.16 171 GLN A C 1
ATOM 1319 O O . GLN A 1 171 ? -17.438 6.984 11.734 1.00 63.16 171 GLN A O 1
ATOM 1324 N N . VAL A 1 172 ? -15.319 6.316 11.400 1.00 63.47 172 VAL A N 1
ATOM 1325 C CA . VAL A 1 172 ? -15.361 5.267 12.435 1.00 63.47 172 VAL A CA 1
ATOM 1326 C C . VAL A 1 172 ? -15.630 5.901 13.790 1.00 63.47 172 VAL A C 1
ATOM 1328 O O . VAL A 1 172 ? -16.508 5.447 14.513 1.00 63.47 172 VAL A O 1
ATOM 1331 N N . MET A 1 173 ? -14.908 6.971 14.118 1.00 63.16 173 MET A N 1
ATOM 1332 C CA . MET A 1 173 ? -14.979 7.616 15.425 1.00 63.16 173 MET A CA 1
ATOM 1333 C C . MET A 1 173 ? -16.284 8.388 15.656 1.00 63.16 173 MET A C 1
ATOM 1335 O O . MET A 1 173 ? -16.768 8.411 16.784 1.00 63.16 173 MET A O 1
ATOM 1339 N N . GLN A 1 174 ? -16.894 8.949 14.609 1.00 56.62 174 GLN A N 1
ATOM 1340 C CA . GLN A 1 174 ? -18.210 9.598 14.675 1.00 56.62 174 GLN A CA 1
ATOM 1341 C C . GLN A 1 174 ? -19.345 8.632 15.039 1.00 56.62 174 GLN A C 1
ATOM 1343 O O . GLN A 1 174 ? -20.367 9.079 15.537 1.00 56.62 174 GLN A O 1
ATOM 1348 N N . ARG A 1 175 ? -19.178 7.315 14.842 1.00 57.00 175 ARG A N 1
ATOM 1349 C CA . ARG A 1 175 ? -20.167 6.308 15.273 1.00 57.00 175 ARG A CA 1
ATOM 1350 C C . ARG A 1 175 ? -20.124 5.998 16.779 1.00 57.00 175 ARG A C 1
ATOM 1352 O O . ARG A 1 175 ? -20.971 5.243 17.246 1.00 57.00 175 ARG A O 1
ATOM 1359 N N . TYR A 1 176 ? -19.143 6.523 17.519 1.00 52.72 176 TYR A N 1
ATOM 1360 C CA . TYR A 1 176 ? -18.955 6.257 18.957 1.00 52.72 176 TYR A CA 1
ATOM 1361 C C . TYR A 1 176 ? -19.078 7.505 19.849 1.00 52.72 176 TYR A C 1
ATOM 1363 O O . TYR A 1 176 ? -18.889 7.384 21.063 1.00 52.72 176 TYR A O 1
ATOM 1371 N N . VAL A 1 177 ? -19.371 8.675 19.267 1.00 41.78 177 VAL A N 1
ATOM 1372 C CA . VAL A 1 177 ? -19.769 9.908 19.975 1.00 41.78 177 VAL A CA 1
ATOM 1373 C C . VAL A 1 177 ? -21.281 10.034 19.888 1.00 41.78 177 VAL A C 1
ATOM 1375 O O . VAL A 1 177 ? -21.891 10.319 20.940 1.00 41.78 177 VAL A O 1
#

Secondary structure (DSSP, 8-state):
--HHHHHHHHHHHHT-HHHH---PPPPPPPSSEEEEPPTTS-GGG-SEEEEESSHHHHHHHHHHHHHHHHHHHHHHHHHHHHHHHHHHTPPPGGGGGS-TT---HHHHHHHHHHHHHHHHHHHHHHHHHHHHHHHHHHHHT-EE-SPPPHHHHHHHHHTT-TT---HHHHHHHHT--

Sequence (177 aa):
METKAKAADANMEEYSASSTTIKFDDPIPLLRGPIRAGPHDDPSSGSYLLAFRSPQSWAAAFRSCESRIITQCEEGARIGCAVSASNNCKPPWWRNLIGPNTIDFKDREDCEVRQMEACLVVAKEKCVGFAKEKLSTPFRDARIAGRVSPKEVQKARQLLGSDTGYEPFLQVMQRYV

pLDDT: mean 81.94, std 14.16, range [41.78, 98.31]

Foldseek 3Di:
DPPVVVVVVVVVVCVDPVVVDDDDDDPDPDLWDWDADDPPDDVVVDGIDTAGQALQSLLVVLVVQLVVQLVVQLVVQLVVQLVVQLVVLDDPPCQPVVDPPRDDPPSSVVSSVVSSVVSSVVSSVVSNVVSCVVSQVVSLPHHHDDQHDPVRLVVSVVSNPPPDPPPSSVNNVVVRD

Radius of gyration: 28.3 Å; chains: 1; bounding box: 69×58×76 Å